Protein AF-A0A946CCV7-F1 (afdb_monomer)

Secondary structure (DSSP, 8-state):
-----------------------HHHHHHTT--S--B---PPTT-SEE-BTTSS--PEE-SS--TT-EEEEE-SSSEEEE--SS------------

Mean predicted aligned error: 10.93 Å

Solvent-accessible surface area (backbone atoms only — not comparable to full-atom values): 6364 Å² total; per-residue (Å²): 138,85,85,79,79,86,85,78,80,83,81,77,79,76,80,80,65,82,78,72,72,72,49,66,68,60,55,54,54,73,67,66,51,84,65,38,75,70,46,72,48,58,66,80,55,40,60,48,62,28,72,53,71,71,74,54,46,27,72,38,79,73,71,37,63,72,49,38,49,37,36,88,36,101,66,68,30,22,72,46,71,76,81,62,35,70,84,62,65,70,73,82,77,81,85,126

Sequence (96 aa):
MQNIPIKLAALATLLIGPTALADYPATVLASNPLAYYRFEEAPGATTLVDSSGNGLDIDNSFPAGTTVIGSDGAVGSAVTFNGDGYLISPLNLDTS

Foldseek 3Di:
DDDDDPPDDPPPPPPCDPPPPCDVLNVVLVVLDPFDFPLQDAWPDQWTDGSNPNGFIWGNVPWFDPWTGQPDDPPHTDIDDPPRTDTDIPDDPPPD

Nearest PDB structures (foldseek):
  2enm-assembly1_A  TM=2.331E-01  e=6.930E+00  Mus musculus

Structure (mmCIF, N/CA/C/O backbone):
data_AF-A0A946CCV7-F1
#
_entry.id   AF-A0A946CCV7-F1
#
loop_
_atom_site.group_PDB
_atom_site.id
_atom_site.type_symbol
_atom_site.label_atom_id
_atom_site.label_alt_id
_atom_site.label_comp_id
_atom_site.label_asym_id
_atom_site.label_entity_id
_atom_site.label_seq_id
_atom_site.pdbx_PDB_ins_code
_atom_site.Cartn_x
_atom_site.Cartn_y
_atom_site.Cartn_z
_atom_site.occupancy
_atom_site.B_iso_or_equiv
_atom_site.auth_seq_id
_atom_site.auth_comp_id
_atom_site.auth_asym_id
_atom_site.auth_atom_id
_atom_site.pdbx_PDB_model_num
ATOM 1 N N . MET A 1 1 ? -68.082 -40.857 3.585 1.00 42.78 1 MET A N 1
ATOM 2 C CA . MET A 1 1 ? -66.709 -40.620 3.086 1.00 42.78 1 MET A CA 1
ATOM 3 C C . MET A 1 1 ? -66.554 -39.117 2.950 1.00 42.78 1 MET A C 1
ATOM 5 O O . MET A 1 1 ? -67.414 -38.486 2.355 1.00 42.78 1 MET A O 1
ATOM 9 N N . GLN A 1 2 ? -65.596 -38.553 3.675 1.00 40.12 2 GLN A N 1
ATOM 10 C CA . GLN A 1 2 ? -65.539 -37.145 4.067 1.00 40.12 2 GLN A CA 1
ATOM 11 C C . GLN A 1 2 ? -64.477 -36.446 3.205 1.00 40.12 2 GLN A C 1
ATOM 13 O O . GLN A 1 2 ? -63.316 -36.840 3.242 1.00 40.12 2 GLN A O 1
ATOM 18 N N . ASN A 1 3 ? -64.858 -35.436 2.419 1.00 43.06 3 ASN A N 1
ATOM 19 C CA . ASN A 1 3 ? -63.918 -34.627 1.639 1.00 43.06 3 ASN A CA 1
ATOM 20 C C . ASN A 1 3 ? -63.614 -33.345 2.419 1.00 43.06 3 ASN A C 1
ATOM 22 O O . ASN A 1 3 ? -64.389 -32.391 2.399 1.00 43.06 3 ASN A O 1
ATOM 26 N N . ILE A 1 4 ? -62.501 -33.349 3.150 1.00 52.94 4 ILE A N 1
ATOM 27 C CA . ILE A 1 4 ? -62.006 -32.184 3.890 1.00 52.94 4 ILE A CA 1
ATOM 28 C C . ILE A 1 4 ? -61.375 -31.210 2.878 1.00 52.94 4 ILE A C 1
ATOM 30 O O . ILE A 1 4 ? -60.469 -31.619 2.149 1.00 52.94 4 ILE A O 1
ATOM 34 N N . PRO A 1 5 ? -61.800 -29.935 2.804 1.00 48.84 5 PRO A N 1
ATOM 35 C CA . PRO A 1 5 ? -61.127 -28.951 1.969 1.00 48.84 5 PRO A CA 1
ATOM 36 C C . PRO A 1 5 ? -59.788 -28.575 2.611 1.00 48.84 5 PRO A C 1
ATOM 38 O O . PRO A 1 5 ? -59.746 -28.099 3.747 1.00 48.84 5 PRO A O 1
ATOM 41 N N . ILE A 1 6 ? -58.689 -28.764 1.878 1.00 49.84 6 ILE A N 1
ATOM 42 C CA . ILE A 1 6 ? -57.370 -28.259 2.268 1.00 49.84 6 ILE A CA 1
ATOM 43 C C . ILE A 1 6 ? -57.431 -26.728 2.202 1.00 49.84 6 ILE A C 1
ATOM 45 O O . ILE A 1 6 ? -57.227 -26.119 1.155 1.00 49.84 6 ILE A O 1
ATOM 49 N N . LYS A 1 7 ? -57.742 -26.085 3.330 1.00 50.56 7 LYS A N 1
ATOM 50 C CA . LYS A 1 7 ? -57.385 -24.684 3.556 1.00 50.56 7 LYS A CA 1
ATOM 51 C C . LYS A 1 7 ? -55.904 -24.664 3.906 1.00 50.56 7 LYS A C 1
ATOM 53 O O . LYS A 1 7 ? -55.550 -24.874 5.062 1.00 50.56 7 LYS A O 1
ATOM 58 N N . LEU A 1 8 ? -55.040 -24.451 2.918 1.00 41.38 8 LEU A N 1
ATOM 59 C CA . LEU A 1 8 ? -53.620 -24.264 3.185 1.00 41.38 8 LEU A CA 1
ATOM 60 C C . LEU A 1 8 ? -53.008 -23.246 2.229 1.00 41.38 8 LEU A C 1
ATOM 62 O O . LEU A 1 8 ? -52.652 -23.559 1.101 1.00 41.38 8 LEU A O 1
ATOM 66 N N . ALA A 1 9 ? -52.859 -22.028 2.730 1.00 41.47 9 ALA A N 1
ATOM 67 C CA . ALA A 1 9 ? -51.733 -21.175 2.388 1.00 41.47 9 ALA A CA 1
ATOM 68 C C . ALA A 1 9 ? -51.517 -20.225 3.570 1.00 41.47 9 ALA A C 1
ATOM 70 O O . ALA A 1 9 ? -51.937 -19.071 3.557 1.00 41.47 9 ALA A O 1
ATOM 71 N N . ALA A 1 10 ? -50.918 -20.748 4.642 1.00 45.16 10 ALA A N 1
ATOM 72 C CA . ALA A 1 10 ? -50.242 -19.897 5.608 1.00 45.16 10 ALA A CA 1
ATOM 73 C C . ALA A 1 10 ? -49.049 -19.274 4.872 1.00 45.16 10 ALA A C 1
ATOM 75 O O . ALA A 1 10 ? -48.096 -19.969 4.521 1.00 45.16 10 ALA A O 1
ATOM 76 N N . LEU A 1 11 ? -49.152 -17.985 4.560 1.00 42.69 11 LEU A N 1
ATOM 77 C CA . LEU A 1 11 ? -48.089 -17.219 3.931 1.00 42.69 11 LEU A CA 1
ATOM 78 C C . LEU A 1 11 ? -47.032 -16.935 5.006 1.00 42.69 11 LEU A C 1
ATOM 80 O O . LEU A 1 11 ? -47.149 -15.980 5.768 1.00 42.69 11 LEU A O 1
ATOM 84 N N . ALA A 1 12 ? -46.037 -17.811 5.125 1.00 53.09 12 ALA A N 1
ATOM 85 C CA . ALA A 1 12 ? -44.854 -17.524 5.921 1.00 53.09 12 ALA A CA 1
ATOM 86 C C . ALA A 1 12 ? -44.041 -16.455 5.180 1.00 53.09 12 ALA A C 1
ATOM 88 O O . ALA A 1 12 ? -43.348 -16.749 4.206 1.00 53.09 12 ALA A O 1
ATOM 89 N N . THR A 1 13 ? -44.153 -15.200 5.605 1.00 53.59 13 THR A N 1
ATOM 90 C CA . THR A 1 13 ? -43.248 -14.132 5.179 1.00 53.59 13 THR A CA 1
ATOM 91 C C . THR A 1 13 ? -41.863 -14.446 5.736 1.00 53.59 13 THR A C 1
ATOM 93 O O . THR A 1 13 ? -41.569 -14.189 6.902 1.00 53.59 13 THR A O 1
ATOM 96 N N . LEU A 1 14 ? -41.006 -15.039 4.905 1.00 49.44 14 LEU A N 1
ATOM 97 C CA . LEU A 1 14 ? -39.576 -15.107 5.170 1.00 49.44 14 LEU A CA 1
ATOM 98 C C . LEU A 1 14 ? -39.051 -13.668 5.141 1.00 49.44 14 LEU A C 1
ATOM 100 O O . LEU A 1 14 ? -38.967 -13.055 4.077 1.00 49.44 14 LEU A O 1
ATOM 104 N N . LEU A 1 15 ? -38.742 -13.112 6.312 1.00 55.16 15 LEU A N 1
ATOM 105 C CA . LEU A 1 15 ? -38.022 -11.851 6.415 1.00 55.16 15 LEU A CA 1
ATOM 106 C C . LEU A 1 15 ? -36.593 -12.116 5.921 1.00 55.16 15 LEU A C 1
ATOM 108 O O . LEU A 1 15 ? -35.716 -12.501 6.691 1.00 55.16 15 LEU A O 1
ATOM 112 N N . ILE A 1 16 ? -36.365 -11.972 4.615 1.00 59.62 16 ILE A N 1
ATOM 113 C CA . ILE A 1 16 ? -35.013 -11.890 4.066 1.00 59.62 16 ILE A CA 1
ATOM 114 C C . ILE A 1 16 ? -34.498 -10.513 4.489 1.00 59.62 16 ILE A C 1
ATOM 116 O O . ILE A 1 16 ? -34.634 -9.529 3.765 1.00 59.62 16 ILE A O 1
ATOM 120 N N . GLY A 1 17 ? -33.986 -10.416 5.717 1.00 56.84 17 GLY A N 1
ATOM 121 C CA . GLY A 1 17 ? -33.127 -9.297 6.074 1.00 56.84 17 GLY A CA 1
ATOM 122 C C . GLY A 1 17 ? -31.948 -9.297 5.099 1.00 56.84 17 GLY A C 1
ATOM 123 O O . GLY A 1 17 ? -31.488 -10.385 4.735 1.00 56.84 17 GLY A O 1
ATOM 124 N N . PRO A 1 18 ? -31.469 -8.133 4.629 1.00 56.16 18 PRO A N 1
ATOM 125 C CA . PRO A 1 18 ? -30.262 -8.114 3.827 1.00 56.16 18 PRO A CA 1
ATOM 126 C C . PRO A 1 18 ? -29.168 -8.781 4.657 1.00 56.16 18 PRO A C 1
ATOM 128 O O . PRO A 1 18 ? -28.797 -8.294 5.725 1.00 56.16 18 PRO A O 1
ATOM 131 N N . THR A 1 19 ? -28.664 -9.920 4.187 1.00 52.00 19 THR A N 1
ATOM 132 C CA . THR A 1 19 ? -27.341 -10.372 4.589 1.00 52.00 19 THR A CA 1
ATOM 133 C C . THR A 1 19 ? -26.409 -9.285 4.093 1.00 52.00 19 THR A C 1
ATOM 135 O O . THR A 1 19 ? -26.090 -9.242 2.905 1.00 52.00 19 THR A O 1
ATOM 138 N N . ALA A 1 20 ? -26.061 -8.341 4.966 1.00 58.88 20 ALA A N 1
ATOM 139 C CA . ALA A 1 20 ? -24.975 -7.430 4.690 1.00 58.88 20 ALA A CA 1
ATOM 140 C C . ALA A 1 20 ? -23.748 -8.322 4.493 1.00 58.88 20 ALA A C 1
ATOM 142 O O . ALA A 1 20 ? -23.196 -8.849 5.458 1.00 58.88 20 ALA A O 1
ATOM 143 N N . LEU A 1 21 ? -23.377 -8.570 3.235 1.00 55.38 21 LEU A N 1
ATOM 144 C CA . LEU A 1 21 ? -22.012 -8.954 2.925 1.00 55.38 21 LEU A CA 1
ATOM 145 C C . LEU A 1 21 ? -21.194 -7.822 3.522 1.00 55.38 21 LEU A C 1
ATOM 147 O O . LEU A 1 21 ? -21.334 -6.681 3.083 1.00 55.38 21 LEU A O 1
ATOM 151 N N . ALA A 1 22 ? -20.479 -8.106 4.607 1.00 61.16 22 ALA A N 1
ATOM 152 C CA . ALA A 1 22 ? -19.621 -7.112 5.206 1.00 61.16 22 ALA A CA 1
ATOM 153 C C . ALA A 1 22 ? -18.660 -6.682 4.100 1.00 61.16 22 ALA A C 1
ATOM 155 O O . ALA A 1 22 ? -17.871 -7.492 3.611 1.00 61.16 22 ALA A O 1
ATOM 156 N N . ASP A 1 23 ? -18.815 -5.443 3.635 1.00 84.56 23 ASP A N 1
ATOM 157 C CA . ASP A 1 23 ? -17.901 -4.880 2.661 1.00 84.56 23 ASP A CA 1
ATOM 158 C C . ASP A 1 23 ? -16.511 -4.972 3.296 1.00 84.56 23 ASP A C 1
ATOM 160 O O . ASP A 1 23 ? -16.328 -4.608 4.465 1.00 84.56 23 ASP A O 1
ATOM 164 N N . TYR A 1 24 ? -15.552 -5.567 2.589 1.00 88.81 24 TYR A N 1
ATOM 165 C CA . TYR A 1 24 ? -14.223 -5.822 3.146 1.00 88.81 24 TYR A CA 1
ATOM 166 C C . TYR A 1 24 ? -13.603 -4.561 3.792 1.00 88.81 24 TYR A C 1
ATOM 168 O O . TYR A 1 24 ? -13.170 -4.644 4.944 1.00 88.81 24 TYR A O 1
ATOM 176 N N . PRO A 1 25 ? -13.668 -3.371 3.161 1.00 91.31 25 PRO A N 1
ATOM 177 C CA . PRO A 1 25 ? -13.257 -2.107 3.765 1.00 91.31 25 PRO A CA 1
ATOM 178 C C . PRO A 1 25 ? -14.000 -1.795 5.066 1.00 91.31 25 PRO A C 1
ATOM 180 O O . PRO A 1 25 ? -13.365 -1.425 6.046 1.00 91.31 25 PRO A O 1
ATOM 183 N N . ALA A 1 26 ? -15.321 -1.990 5.127 1.00 93.12 26 ALA A N 1
ATOM 184 C CA . ALA A 1 26 ? -16.091 -1.762 6.352 1.00 93.12 26 ALA A CA 1
ATOM 185 C C . ALA A 1 26 ? -15.641 -2.691 7.496 1.00 93.12 26 ALA A C 1
ATOM 187 O O . ALA A 1 26 ? -15.578 -2.269 8.649 1.00 93.12 26 ALA A O 1
ATOM 188 N N . THR A 1 27 ? -15.273 -3.934 7.173 1.00 93.56 27 THR A N 1
ATOM 189 C CA . THR A 1 27 ? -14.732 -4.902 8.144 1.00 93.56 27 THR A CA 1
ATOM 190 C C . THR A 1 27 ? -13.371 -4.461 8.683 1.00 93.56 27 THR A C 1
ATOM 192 O O . THR A 1 27 ? -13.138 -4.518 9.891 1.00 93.56 27 THR A O 1
ATOM 195 N N . VAL A 1 28 ? -12.478 -3.989 7.807 1.00 95.00 28 VAL A N 1
ATOM 196 C CA . VAL A 1 28 ? -11.159 -3.470 8.204 1.00 95.00 28 VAL A CA 1
ATOM 197 C C . VAL A 1 28 ? -11.317 -2.225 9.078 1.00 95.00 28 VAL A C 1
ATOM 199 O O . VAL A 1 28 ? -10.729 -2.157 10.156 1.00 95.00 28 VAL A O 1
ATOM 202 N N . LEU A 1 29 ? -12.168 -1.278 8.673 1.00 96.38 29 LEU A N 1
ATOM 203 C CA . LEU A 1 29 ? -12.413 -0.038 9.417 1.00 96.38 29 LEU A CA 1
ATOM 204 C C . LEU A 1 29 ? -13.033 -0.278 10.800 1.00 96.38 29 LEU A C 1
ATOM 206 O O . LEU A 1 29 ? -12.720 0.451 11.739 1.00 96.38 29 LEU A O 1
ATOM 210 N N . ALA A 1 30 ? -13.841 -1.330 10.962 1.00 96.50 30 ALA A N 1
ATOM 211 C CA . ALA A 1 30 ? -14.393 -1.723 12.260 1.00 96.50 30 ALA A CA 1
ATOM 212 C C . ALA A 1 30 ? -13.325 -2.166 13.281 1.00 96.50 30 ALA A C 1
ATOM 214 O O . ALA A 1 30 ? -13.618 -2.221 14.472 1.00 96.50 30 ALA A O 1
ATOM 215 N N . SER A 1 31 ? -12.098 -2.466 12.838 1.00 96.94 31 SER A N 1
ATOM 216 C CA . SER A 1 31 ? -10.965 -2.792 13.719 1.00 96.94 31 SER A CA 1
ATOM 217 C C . SER A 1 31 ? -10.146 -1.566 14.140 1.00 96.94 31 SER A C 1
ATOM 219 O O . SER A 1 31 ? -9.121 -1.730 14.795 1.00 96.94 31 SER A O 1
ATOM 221 N N . ASN A 1 32 ? -10.570 -0.352 13.760 1.00 96.19 32 ASN A N 1
ATOM 222 C CA . ASN A 1 32 ? -9.889 0.913 14.056 1.00 96.19 32 ASN A CA 1
ATOM 223 C C . ASN A 1 32 ? -8.377 0.882 13.740 1.00 96.19 32 ASN A C 1
ATOM 225 O O . ASN A 1 32 ? -7.555 1.082 14.638 1.00 96.19 32 ASN A O 1
ATOM 229 N N . PRO A 1 33 ? -7.984 0.613 12.479 1.00 96.44 33 PRO A N 1
ATOM 230 C CA . PRO A 1 33 ? -6.577 0.5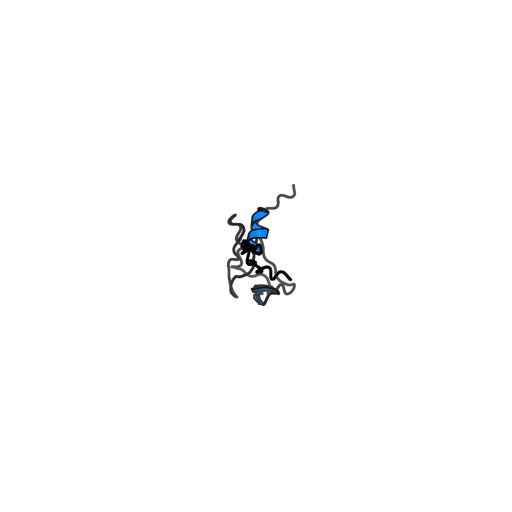67 12.111 1.00 96.44 33 PRO A CA 1
ATOM 231 C C . PRO A 1 33 ? -5.923 1.945 12.265 1.00 96.44 33 PRO A C 1
ATOM 233 O O . PRO A 1 33 ? -6.555 2.971 12.019 1.00 96.44 33 PRO A O 1
ATOM 236 N N . LEU A 1 34 ? -4.633 1.959 12.616 1.00 95.50 34 LEU A N 1
ATOM 237 C CA . LEU A 1 34 ? -3.838 3.190 12.638 1.00 95.50 34 LEU A CA 1
ATOM 238 C C . LEU A 1 34 ? -3.712 3.792 11.231 1.00 95.50 34 LEU A C 1
ATOM 240 O O . LEU A 1 34 ? -3.861 4.994 11.079 1.00 95.50 34 LEU A O 1
ATOM 244 N N . ALA A 1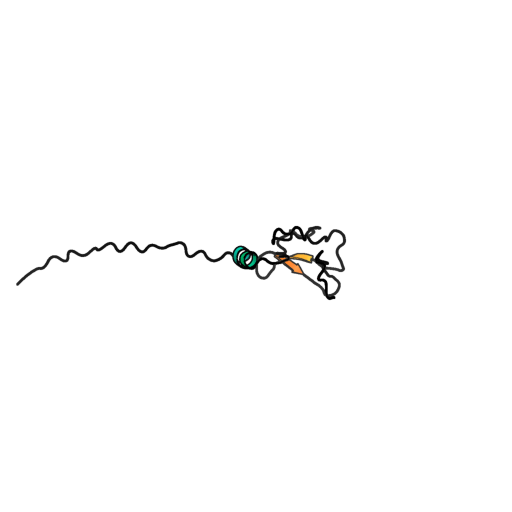 35 ? -3.489 2.957 10.216 1.00 96.75 35 ALA A N 1
ATOM 245 C CA . ALA A 1 35 ? -3.543 3.341 8.809 1.00 96.75 35 ALA A CA 1
ATOM 246 C C . ALA A 1 35 ? -4.031 2.171 7.952 1.00 96.75 35 ALA A C 1
ATOM 248 O O . ALA A 1 35 ? -3.840 1.005 8.311 1.00 96.75 35 ALA A O 1
ATOM 249 N N . TYR A 1 36 ? -4.653 2.481 6.817 1.00 96.88 36 TYR A N 1
ATOM 250 C CA . TYR A 1 36 ? -5.163 1.489 5.875 1.00 96.88 36 TYR A CA 1
ATOM 251 C C . TYR A 1 36 ? -5.017 1.983 4.435 1.00 96.88 36 TYR A C 1
ATOM 253 O O . TYR A 1 36 ? -5.793 2.814 3.976 1.00 96.88 36 TYR A O 1
ATOM 261 N N . TYR A 1 37 ? -4.050 1.434 3.701 1.00 96.81 37 TYR A N 1
ATOM 262 C CA . TYR A 1 37 ? -3.838 1.762 2.291 1.00 96.81 37 TYR A CA 1
ATOM 263 C C . TYR A 1 37 ? -4.442 0.681 1.411 1.00 96.81 37 TYR A C 1
ATOM 265 O O . TYR A 1 37 ? -4.120 -0.501 1.545 1.00 96.81 37 TYR A O 1
ATOM 273 N N . ARG A 1 38 ? -5.332 1.098 0.515 1.00 95.94 38 ARG A N 1
ATOM 274 C CA . ARG A 1 38 ? -6.013 0.189 -0.409 1.00 95.94 38 ARG A CA 1
ATOM 275 C C . ARG A 1 38 ? -5.304 0.039 -1.745 1.00 95.94 38 ARG A C 1
ATOM 277 O O . ARG A 1 38 ? -5.523 -0.965 -2.404 1.00 95.94 38 ARG A O 1
ATOM 284 N N . PHE A 1 39 ? -4.472 1.015 -2.106 1.00 96.62 39 PHE A N 1
ATOM 285 C CA . PHE A 1 39 ? -3.732 1.048 -3.366 1.00 96.62 39 PHE A CA 1
ATOM 286 C C . PHE A 1 39 ? -4.619 1.066 -4.618 1.00 96.62 39 PHE A C 1
ATOM 288 O O . PHE A 1 39 ? -4.249 0.515 -5.650 1.00 96.62 39 PHE A O 1
ATOM 295 N N . GLU A 1 40 ? -5.777 1.724 -4.522 1.00 96.88 40 GLU A N 1
ATOM 296 C CA . GLU A 1 40 ? -6.737 1.895 -5.626 1.00 96.88 40 GLU A CA 1
ATOM 297 C C . GLU A 1 40 ? -6.475 3.166 -6.449 1.00 96.88 40 GLU A C 1
ATOM 299 O O . GLU A 1 40 ? -7.287 3.561 -7.288 1.00 96.88 40 GLU A O 1
ATOM 304 N N . GLU A 1 41 ? -5.362 3.852 -6.192 1.00 97.06 41 GLU A N 1
ATOM 305 C CA . GLU A 1 41 ? -4.961 5.019 -6.957 1.00 97.06 41 GLU A CA 1
ATOM 306 C C . GLU A 1 41 ? -4.524 4.645 -8.380 1.00 97.06 41 GLU A C 1
ATOM 308 O O . GLU A 1 41 ? -3.924 3.599 -8.637 1.00 97.06 41 GLU A O 1
ATOM 313 N N . ALA A 1 42 ? -4.803 5.543 -9.326 1.00 94.88 42 ALA A N 1
ATOM 314 C CA . ALA A 1 42 ? -4.434 5.353 -10.722 1.00 94.88 42 ALA A CA 1
ATOM 315 C C . ALA A 1 42 ? -2.902 5.309 -10.920 1.00 94.88 42 ALA A C 1
ATOM 317 O O . ALA A 1 42 ? -2.152 5.904 -10.134 1.00 94.88 42 ALA A O 1
ATOM 318 N N . PRO A 1 43 ? -2.418 4.684 -12.012 1.00 94.00 43 PRO A N 1
ATOM 319 C CA . PRO A 1 43 ? -1.003 4.700 -12.353 1.00 94.00 43 PRO A CA 1
ATOM 320 C C . PRO A 1 43 ? -0.407 6.109 -12.376 1.00 94.00 43 PRO A C 1
ATOM 322 O O . PRO A 1 43 ? -0.955 7.024 -12.990 1.00 94.00 43 PRO A O 1
ATOM 325 N N . GLY A 1 44 ? 0.741 6.270 -11.714 1.00 90.00 44 GLY A N 1
ATOM 326 C CA . GLY A 1 44 ? 1.443 7.552 -11.599 1.00 90.00 44 GLY A CA 1
ATOM 327 C C . GLY A 1 44 ? 0.968 8.459 -10.459 1.00 90.00 44 GLY A C 1
ATOM 328 O O . GLY A 1 44 ? 1.433 9.594 -10.377 1.00 90.00 44 GLY A O 1
ATOM 329 N N . ALA A 1 45 ? 0.079 7.993 -9.576 1.00 96.00 45 ALA A N 1
ATOM 330 C CA . ALA A 1 45 ? -0.305 8.749 -8.389 1.00 96.00 45 ALA A CA 1
ATOM 331 C C . ALA A 1 45 ? 0.905 9.092 -7.499 1.00 96.00 45 ALA A C 1
ATOM 333 O O . ALA A 1 45 ? 1.772 8.259 -7.218 1.00 96.00 45 ALA A O 1
ATOM 334 N N . THR A 1 46 ? 0.941 10.339 -7.036 1.00 95.69 46 THR A N 1
ATOM 335 C CA . THR A 1 46 ? 1.973 10.862 -6.126 1.00 95.69 46 THR A CA 1
ATOM 336 C C . THR A 1 46 ? 1.541 10.821 -4.665 1.00 95.69 46 THR A C 1
ATOM 338 O O . THR A 1 46 ? 2.331 11.132 -3.785 1.00 95.69 46 THR A O 1
ATOM 341 N N . THR A 1 47 ? 0.294 10.453 -4.391 1.00 96.88 47 THR A N 1
ATOM 342 C CA . THR A 1 47 ? -0.261 10.356 -3.041 1.00 96.88 47 THR A CA 1
ATOM 343 C C . THR A 1 47 ? -1.082 9.084 -2.965 1.00 96.88 47 THR A C 1
ATOM 345 O O . THR A 1 47 ? -1.915 8.863 -3.842 1.00 96.88 47 THR A O 1
ATOM 348 N N . LEU A 1 48 ? -0.838 8.260 -1.947 1.00 97.75 48 LEU A N 1
ATOM 349 C CA . LEU A 1 48 ? -1.631 7.064 -1.668 1.00 97.75 48 LEU A CA 1
ATOM 350 C C . LEU A 1 48 ? -2.409 7.320 -0.382 1.00 97.75 48 LEU A C 1
ATOM 352 O O . LEU A 1 48 ? -1.812 7.606 0.660 1.00 97.7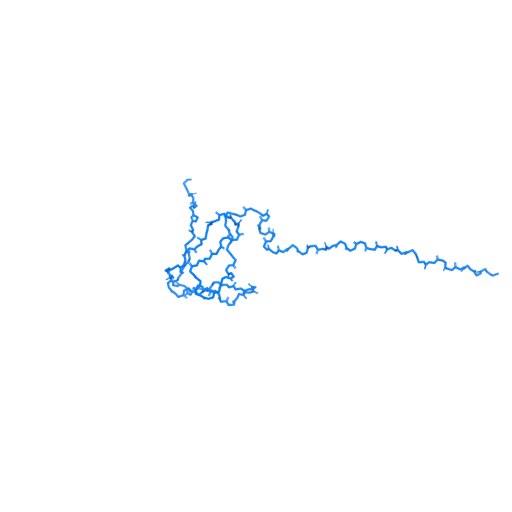5 48 LEU A O 1
ATOM 356 N N . VAL A 1 49 ? -3.734 7.264 -0.481 1.00 97.56 49 VAL A N 1
ATOM 357 C CA . VAL A 1 49 ? -4.629 7.775 0.556 1.00 97.56 49 VAL A CA 1
ATOM 358 C C . VAL A 1 49 ? -4.758 6.767 1.689 1.00 97.56 49 VAL A C 1
ATOM 360 O O . VAL A 1 49 ? -5.046 5.582 1.479 1.00 97.56 49 VAL A O 1
ATOM 363 N N . ASP A 1 50 ? -4.610 7.255 2.916 1.00 97.81 50 ASP A N 1
ATOM 364 C CA . ASP A 1 50 ? -4.954 6.512 4.115 1.00 97.81 50 ASP A CA 1
ATOM 365 C C . ASP A 1 50 ? -6.480 6.434 4.266 1.00 97.81 50 ASP A C 1
ATOM 367 O O . ASP A 1 50 ? -7.161 7.337 4.759 1.00 97.81 50 ASP A O 1
ATOM 371 N N . SER A 1 51 ? -7.028 5.289 3.871 1.00 97.50 51 SER A N 1
ATOM 372 C CA . SER A 1 51 ? -8.457 4.994 3.954 1.00 97.50 51 SER A CA 1
ATOM 373 C C . SER A 1 51 ? -8.954 4.809 5.390 1.00 97.50 51 SER A C 1
ATOM 375 O O . SER A 1 51 ? -10.162 4.684 5.578 1.00 97.50 51 SER A O 1
ATOM 377 N N . SER A 1 52 ? -8.074 4.792 6.403 1.00 97.06 52 SER A N 1
ATOM 378 C CA . SER A 1 52 ? -8.496 4.764 7.812 1.00 97.06 52 SER A CA 1
ATOM 379 C C . SER A 1 52 ? -9.144 6.079 8.262 1.00 97.06 5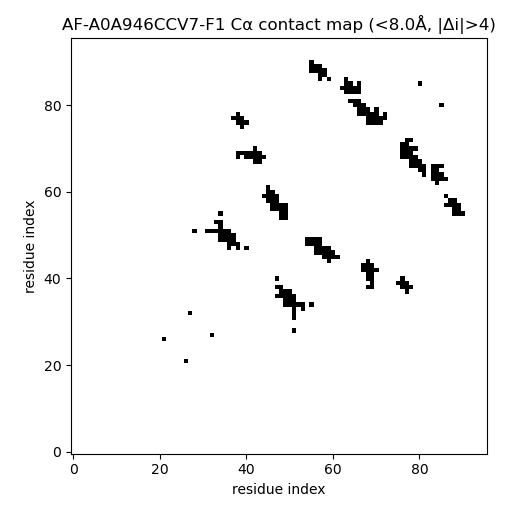2 SER A C 1
ATOM 381 O O . SER A 1 52 ? -9.927 6.081 9.211 1.00 97.06 52 SER A O 1
ATOM 383 N N . GLY A 1 53 ? -8.846 7.184 7.566 1.00 95.75 53 GLY A N 1
ATOM 384 C CA . GLY A 1 53 ? -9.305 8.527 7.917 1.00 95.75 53 GLY A CA 1
ATOM 385 C C . GLY A 1 53 ? -8.409 9.265 8.917 1.00 95.75 53 GLY A C 1
ATOM 386 O O . GLY A 1 53 ? -8.765 10.367 9.331 1.00 95.75 53 GLY A O 1
ATOM 387 N N . ASN A 1 54 ? -7.251 8.706 9.285 1.00 96.06 54 ASN A N 1
ATOM 388 C CA . ASN A 1 54 ? -6.314 9.327 10.229 1.00 96.06 54 ASN A CA 1
ATOM 389 C C . ASN A 1 54 ? -5.343 10.325 9.569 1.00 96.06 54 ASN A C 1
ATOM 391 O O . ASN A 1 54 ? -4.544 10.951 10.265 1.00 96.06 54 ASN A O 1
ATOM 395 N N . GLY A 1 55 ? -5.425 10.509 8.246 1.00 96.19 55 GLY A N 1
ATOM 396 C CA . GLY A 1 55 ? -4.632 11.498 7.507 1.00 96.19 55 GLY A CA 1
ATOM 397 C C . GLY A 1 55 ? -3.160 11.115 7.361 1.00 96.19 55 GLY A C 1
ATOM 398 O O . GLY A 1 55 ? -2.305 11.992 7.250 1.00 96.19 55 GLY A O 1
ATOM 399 N N . LEU A 1 56 ? -2.857 9.817 7.391 1.00 96.94 56 LEU A N 1
ATOM 400 C CA . LEU A 1 56 ? -1.505 9.281 7.258 1.00 96.94 56 LEU A CA 1
ATOM 401 C C . LEU A 1 56 ? -1.179 8.940 5.797 1.00 96.94 56 LEU A C 1
ATOM 403 O O . LEU A 1 56 ? -0.644 7.875 5.522 1.00 96.94 56 LEU A O 1
ATOM 407 N N . ASP A 1 57 ? -1.499 9.824 4.853 1.00 97.81 57 ASP A N 1
ATOM 408 C CA . ASP A 1 57 ? -1.260 9.577 3.427 1.00 97.81 57 ASP A CA 1
ATOM 409 C C . ASP A 1 57 ? 0.236 9.354 3.130 1.00 97.81 57 ASP A C 1
ATOM 411 O O . ASP A 1 57 ? 1.113 10.023 3.686 1.00 97.81 57 ASP A O 1
ATOM 415 N N . ILE A 1 58 ? 0.539 8.422 2.223 1.00 97.62 58 ILE A N 1
ATOM 416 C CA . ILE A 1 58 ? 1.907 8.198 1.739 1.00 97.62 58 ILE A CA 1
ATOM 417 C C . ILE A 1 58 ? 2.208 9.204 0.629 1.00 97.62 58 ILE A C 1
ATOM 419 O O . ILE A 1 58 ? 1.472 9.286 -0.358 1.00 97.62 58 ILE A O 1
ATOM 423 N N . ASP A 1 59 ? 3.335 9.905 0.753 1.00 96.19 59 ASP A N 1
ATOM 424 C CA . ASP A 1 59 ? 3.904 10.716 -0.323 1.00 96.19 59 ASP A CA 1
ATOM 425 C C . ASP A 1 59 ? 4.781 9.852 -1.244 1.00 96.19 59 ASP A C 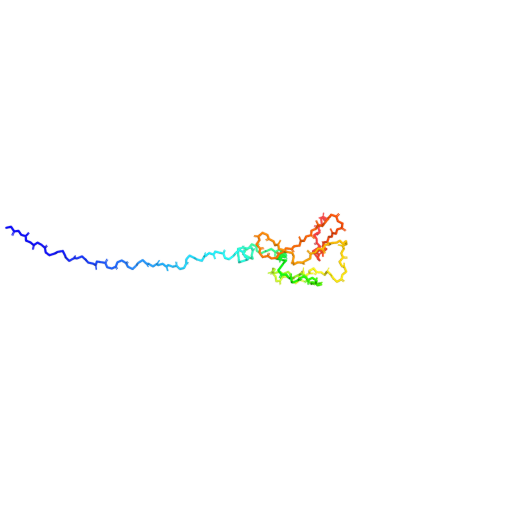1
ATOM 427 O O . ASP A 1 59 ? 5.786 9.275 -0.826 1.00 96.19 59 ASP A O 1
ATOM 431 N N . ASN A 1 60 ? 4.394 9.778 -2.516 1.00 95.44 60 ASN A N 1
ATOM 432 C CA . ASN A 1 60 ? 5.120 9.133 -3.607 1.00 95.44 60 ASN A CA 1
ATOM 433 C C . ASN A 1 60 ? 5.505 10.143 -4.710 1.00 95.44 60 ASN A C 1
ATOM 435 O O . ASN A 1 60 ? 5.676 9.787 -5.875 1.00 95.44 60 ASN A O 1
ATOM 439 N N . SER A 1 61 ? 5.656 11.426 -4.372 1.00 95.19 61 SER A N 1
ATOM 440 C CA . SER A 1 61 ? 6.112 12.462 -5.315 1.00 95.19 61 SER A CA 1
ATOM 441 C C . SER A 1 61 ? 7.537 12.218 -5.828 1.00 95.19 61 SER A C 1
ATOM 443 O O . SER A 1 61 ? 7.910 12.717 -6.889 1.00 95.19 61 SER A O 1
ATOM 445 N N . PHE A 1 62 ? 8.323 11.417 -5.101 1.00 93.81 62 PHE A N 1
ATOM 446 C CA . PHE A 1 62 ? 9.663 10.977 -5.483 1.00 93.81 62 PHE A CA 1
ATOM 447 C C . PHE A 1 62 ? 9.745 9.442 -5.435 1.00 93.81 62 PHE A C 1
ATOM 449 O O . PHE A 1 62 ? 10.210 8.890 -4.436 1.00 93.81 62 PHE A O 1
ATOM 456 N N . PRO A 1 63 ? 9.280 8.740 -6.487 1.00 92.12 63 PRO A N 1
ATOM 457 C CA . PRO A 1 63 ? 9.229 7.282 -6.497 1.00 92.12 63 PRO A CA 1
ATOM 458 C C . PRO A 1 63 ? 10.610 6.651 -6.309 1.00 92.12 63 PRO A C 1
ATOM 460 O O . PRO A 1 63 ? 11.586 7.052 -6.949 1.00 92.12 63 PRO A O 1
ATOM 463 N N . ALA A 1 64 ? 10.684 5.633 -5.453 1.00 90.94 64 ALA A N 1
ATOM 464 C CA . ALA A 1 64 ? 11.891 4.842 -5.257 1.00 90.94 64 ALA A CA 1
ATOM 465 C C . ALA A 1 64 ? 11.930 3.650 -6.225 1.00 90.94 64 ALA A C 1
ATOM 467 O O . ALA A 1 64 ? 10.987 2.850 -6.291 1.00 90.94 64 ALA A O 1
ATOM 468 N N . GLY A 1 65 ? 13.055 3.514 -6.933 1.00 94.06 65 GLY A N 1
ATOM 469 C CA . GLY A 1 65 ? 13.300 2.411 -7.861 1.00 94.06 65 GLY A CA 1
ATOM 470 C C . GLY A 1 65 ? 12.262 2.343 -8.976 1.00 94.06 65 GLY A C 1
ATOM 471 O O . GLY A 1 65 ? 11.818 3.365 -9.499 1.00 94.06 65 GLY A O 1
ATOM 472 N N . THR A 1 66 ? 11.858 1.124 -9.320 1.00 94.81 66 THR A N 1
ATOM 473 C CA . THR A 1 66 ? 10.857 0.857 -10.361 1.00 94.81 66 THR A CA 1
ATOM 474 C C . THR A 1 66 ? 9.488 0.473 -9.792 1.00 94.81 66 THR A C 1
ATOM 476 O O . THR A 1 66 ? 8.736 -0.245 -10.444 1.00 94.81 66 THR A O 1
ATOM 479 N N . THR A 1 67 ? 9.140 0.935 -8.585 1.00 95.19 67 THR A N 1
ATOM 480 C CA . THR A 1 67 ? 7.811 0.706 -7.980 1.00 95.19 67 THR A CA 1
ATOM 481 C C . THR A 1 67 ? 6.693 1.206 -8.901 1.00 95.19 67 THR A C 1
ATOM 483 O O . THR A 1 67 ? 6.741 2.344 -9.370 1.00 95.19 67 THR A O 1
ATOM 486 N N . VAL A 1 68 ? 5.665 0.383 -9.140 1.00 94.94 68 VAL A N 1
ATOM 487 C CA . VAL A 1 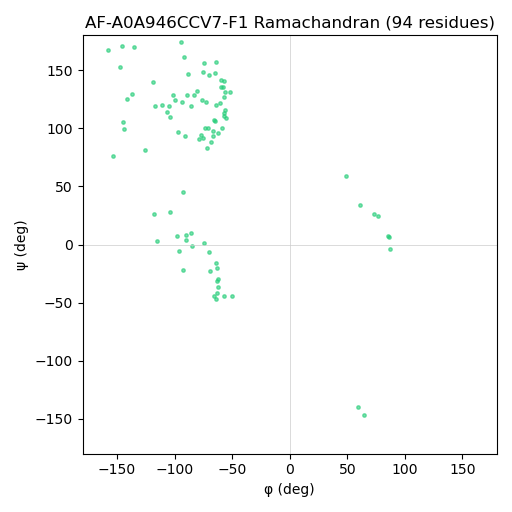68 ? 4.523 0.742 -10.003 1.00 94.94 68 VAL A CA 1
ATOM 4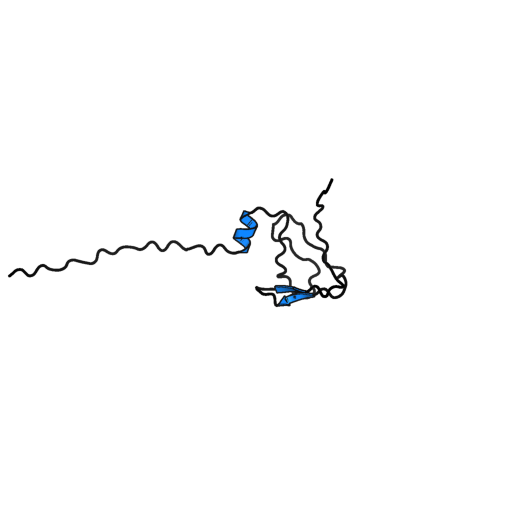88 C C . VAL A 1 68 ? 3.232 0.758 -9.194 1.00 94.94 68 VAL A C 1
ATOM 490 O O . VAL A 1 68 ? 2.824 -0.272 -8.665 1.00 94.94 68 VAL A O 1
ATOM 493 N N . ILE A 1 69 ? 2.570 1.912 -9.133 1.00 96.50 69 ILE A N 1
ATOM 494 C CA . ILE A 1 69 ? 1.229 2.078 -8.548 1.00 96.50 69 ILE A CA 1
ATOM 495 C C . ILE A 1 69 ? 0.173 1.813 -9.622 1.00 96.50 69 ILE A C 1
ATOM 497 O O . ILE A 1 69 ? 0.402 2.121 -10.793 1.00 96.50 69 ILE A O 1
ATOM 501 N N . GLY A 1 70 ? -0.975 1.258 -9.231 1.00 95.88 70 GLY A N 1
ATOM 502 C CA . GLY A 1 70 ? -2.103 1.040 -10.135 1.00 95.88 70 GLY A CA 1
ATOM 503 C C . GLY A 1 70 ? -1.921 -0.162 -11.066 1.00 95.88 70 GLY A C 1
ATOM 504 O O . GLY A 1 70 ? -2.476 -0.176 -12.160 1.00 95.88 70 GLY A O 1
ATOM 505 N N . SER A 1 71 ? -1.099 -1.142 -10.674 1.00 96.00 71 SER A N 1
ATOM 506 C CA . SER A 1 71 ? -1.011 -2.425 -11.390 1.00 96.00 71 SER A CA 1
ATOM 507 C C . SER A 1 71 ? -2.246 -3.278 -11.095 1.00 96.00 71 SER A C 1
ATOM 509 O O . SER A 1 71 ? -2.848 -3.116 -10.037 1.00 96.00 71 SER A O 1
ATOM 511 N N . ASP A 1 72 ? -2.593 -4.221 -11.971 1.00 95.56 72 ASP A N 1
ATOM 512 C CA . ASP A 1 72 ? -3.685 -5.162 -11.697 1.00 95.56 72 ASP A CA 1
ATOM 513 C C . ASP A 1 72 ? -3.374 -6.001 -10.444 1.00 95.56 72 ASP A C 1
ATOM 515 O O . ASP A 1 72 ? -2.358 -6.700 -10.371 1.00 95.56 72 ASP A O 1
ATOM 519 N N . GLY A 1 73 ? -4.255 -5.921 -9.446 1.00 94.25 73 GLY A N 1
ATOM 520 C CA . GLY A 1 73 ? -4.189 -6.702 -8.219 1.00 94.25 73 GLY A CA 1
ATOM 521 C C . GLY A 1 73 ? -5.020 -7.983 -8.290 1.00 94.25 73 GLY A C 1
ATOM 522 O O . GLY A 1 73 ? -5.788 -8.221 -9.221 1.00 94.25 73 GLY A O 1
ATOM 523 N N . ALA A 1 74 ? -4.918 -8.818 -7.250 1.00 92.62 74 ALA A N 1
ATOM 524 C CA . ALA A 1 74 ? -5.823 -9.962 -7.085 1.00 92.62 74 ALA A CA 1
ATOM 525 C C . ALA A 1 74 ? -7.291 -9.516 -6.914 1.00 92.62 74 ALA A C 1
ATOM 527 O O . ALA A 1 74 ? -8.216 -10.237 -7.287 1.00 92.62 74 ALA A O 1
ATOM 528 N N . VAL A 1 75 ? -7.486 -8.323 -6.349 1.00 89.69 75 VAL A N 1
ATOM 529 C CA . VAL A 1 75 ? -8.746 -7.585 -6.272 1.00 89.69 75 VAL A CA 1
ATOM 530 C C . VAL A 1 75 ? -8.396 -6.116 -6.486 1.00 89.69 75 VAL A C 1
ATOM 532 O O . VAL A 1 75 ? -7.556 -5.607 -5.753 1.00 89.69 75 VAL A O 1
ATOM 535 N N . GLY A 1 76 ? -9.025 -5.457 -7.461 1.00 93.56 76 GLY A N 1
ATOM 536 C CA . GLY A 1 76 ? -8.776 -4.038 -7.731 1.00 93.56 76 GLY A CA 1
ATOM 537 C C . GLY A 1 76 ? -7.349 -3.761 -8.207 1.00 93.56 76 GLY A C 1
ATOM 538 O O . GLY A 1 76 ? -6.752 -4.577 -8.915 1.00 93.56 76 GLY A O 1
ATOM 539 N N . SER A 1 77 ? -6.829 -2.598 -7.830 1.00 96.12 77 SER A N 1
ATOM 540 C CA . SER A 1 77 ? -5.457 -2.187 -8.134 1.00 96.12 77 SER A CA 1
ATOM 541 C C . SER A 1 77 ? -4.482 -2.577 -7.018 1.00 96.12 77 SER A C 1
ATOM 543 O O . SER A 1 77 ? -4.864 -2.879 -5.889 1.00 96.12 77 SER A O 1
ATOM 545 N N . ALA A 1 78 ? -3.194 -2.595 -7.343 1.00 96.25 78 ALA A N 1
ATOM 546 C CA . ALA A 1 78 ? -2.117 -2.928 -6.425 1.00 96.25 78 ALA A CA 1
ATOM 547 C C . ALA A 1 78 ? -0.843 -2.120 -6.711 1.00 96.25 78 ALA A C 1
ATOM 549 O O . ALA A 1 78 ? -0.699 -1.450 -7.741 1.00 96.25 78 ALA A O 1
ATOM 550 N N . VAL A 1 79 ? 0.116 -2.237 -5.790 1.00 96.38 79 VAL A N 1
ATOM 551 C CA . VAL A 1 79 ? 1.488 -1.751 -5.961 1.00 96.38 79 VAL A CA 1
ATOM 552 C C . VAL A 1 79 ? 2.405 -2.922 -6.298 1.00 96.38 79 VAL A C 1
ATOM 554 O O . VAL A 1 79 ? 2.447 -3.918 -5.574 1.00 96.38 79 VAL A O 1
ATOM 557 N N . THR A 1 80 ? 3.177 -2.785 -7.373 1.00 95.38 80 THR A N 1
ATOM 558 C CA . THR A 1 80 ? 4.230 -3.735 -7.744 1.00 95.38 80 THR A CA 1
ATOM 559 C C . THR A 1 80 ? 5.570 -3.275 -7.177 1.00 95.38 80 THR A C 1
ATOM 561 O O . THR A 1 80 ? 6.046 -2.188 -7.511 1.00 95.38 80 THR A O 1
ATOM 564 N N . PHE A 1 81 ? 6.206 -4.128 -6.368 1.00 95.50 81 PHE A N 1
ATOM 565 C CA . PHE A 1 81 ? 7.567 -3.931 -5.863 1.00 95.50 81 PHE A CA 1
ATOM 566 C C . PHE A 1 81 ? 8.546 -4.839 -6.617 1.00 95.50 81 PHE A C 1
ATOM 568 O O . PHE A 1 81 ? 8.554 -6.052 -6.420 1.00 95.50 81 PHE A O 1
ATOM 575 N N . ASN A 1 82 ? 9.408 -4.254 -7.450 1.00 94.94 82 ASN A N 1
ATOM 576 C CA . ASN A 1 82 ? 10.364 -4.992 -8.294 1.00 94.94 82 ASN A CA 1
ATOM 577 C C . ASN A 1 82 ? 11.687 -5.343 -7.584 1.00 94.94 82 ASN A C 1
ATOM 579 O O . ASN A 1 82 ? 12.641 -5.791 -8.217 1.00 94.94 82 ASN A O 1
ATOM 583 N N . GLY A 1 83 ? 11.754 -5.141 -6.265 1.00 96.12 83 GLY A N 1
ATOM 584 C CA . GLY A 1 83 ? 12.936 -5.418 -5.443 1.00 96.12 83 GLY A CA 1
ATOM 585 C C . GLY A 1 83 ? 13.950 -4.273 -5.351 1.00 96.12 83 GLY A C 1
ATOM 586 O O . GLY A 1 83 ? 14.909 -4.390 -4.594 1.00 96.12 83 GLY A O 1
ATOM 587 N N . ASP A 1 84 ? 13.736 -3.166 -6.065 1.00 96.94 84 ASP A N 1
ATOM 588 C CA . ASP A 1 84 ? 14.584 -1.964 -6.042 1.00 96.94 84 ASP A CA 1
A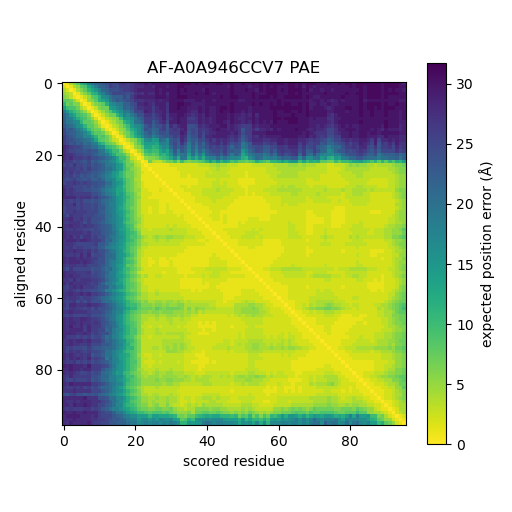TOM 589 C C . ASP A 1 84 ? 13.876 -0.714 -5.483 1.00 96.94 84 ASP A C 1
ATOM 591 O O . ASP A 1 84 ? 14.457 0.370 -5.460 1.00 96.94 84 ASP A O 1
ATOM 595 N N . GLY A 1 85 ? 12.629 -0.857 -5.027 1.00 94.69 85 GLY A N 1
ATOM 596 C CA . GLY A 1 85 ? 11.776 0.243 -4.587 1.00 94.69 85 GLY A CA 1
ATOM 597 C C . GLY A 1 85 ? 11.025 -0.034 -3.285 1.00 94.69 85 GLY A C 1
ATOM 598 O O . GLY A 1 85 ? 11.025 -1.154 -2.771 1.00 94.69 85 GLY A O 1
ATOM 599 N N . TYR A 1 86 ? 10.410 1.014 -2.737 1.00 94.75 86 TYR A N 1
ATOM 600 C CA . TYR A 1 86 ? 9.675 0.997 -1.471 1.00 94.75 86 TYR A CA 1
ATOM 601 C C . TYR A 1 86 ? 8.664 2.153 -1.403 1.00 94.75 86 TYR A C 1
ATOM 603 O O . TYR A 1 86 ? 8.734 3.099 -2.184 1.00 94.75 86 TYR A O 1
ATOM 611 N N . LEU A 1 87 ? 7.764 2.091 -0.419 1.00 95.38 87 LEU A N 1
ATOM 612 C CA . LEU A 1 87 ? 6.916 3.204 0.015 1.00 95.38 87 LEU A CA 1
ATOM 613 C C . LEU A 1 87 ? 7.229 3.521 1.481 1.00 95.38 87 LEU A C 1
ATOM 615 O O . LEU A 1 87 ? 7.424 2.601 2.277 1.00 95.38 87 LEU A O 1
ATOM 619 N N . ILE A 1 88 ? 7.275 4.804 1.844 1.00 93.88 88 ILE A N 1
ATOM 620 C CA . ILE A 1 88 ? 7.507 5.242 3.227 1.00 93.88 88 ILE A CA 1
ATOM 621 C C . ILE A 1 88 ? 6.195 5.771 3.795 1.00 93.88 88 ILE A C 1
ATOM 623 O O . ILE A 1 88 ? 5.689 6.796 3.350 1.00 93.88 88 ILE A O 1
ATOM 627 N N . SER A 1 89 ? 5.656 5.085 4.800 1.00 92.25 89 SER A N 1
ATOM 628 C CA . SER A 1 89 ? 4.510 5.597 5.549 1.00 92.25 89 SER A CA 1
ATOM 629 C C . SER A 1 89 ? 4.918 6.714 6.511 1.00 92.25 89 SER A C 1
ATOM 631 O O . SER A 1 89 ? 5.994 6.610 7.104 1.00 92.25 89 SER A O 1
ATOM 633 N N . PRO A 1 90 ? 4.044 7.697 6.789 1.00 93.50 90 PRO A N 1
ATOM 634 C CA . PRO A 1 90 ? 4.297 8.720 7.805 1.00 93.50 90 PRO A CA 1
ATOM 635 C C . PRO A 1 90 ? 4.158 8.198 9.248 1.00 93.50 90 PRO A C 1
ATOM 637 O O . PRO A 1 90 ? 4.296 8.970 10.196 1.00 93.50 90 PRO A O 1
ATOM 640 N N . LEU A 1 91 ? 3.865 6.904 9.442 1.00 90.50 91 LEU A N 1
ATOM 641 C CA . LEU A 1 91 ? 3.742 6.307 10.769 1.00 90.50 91 LEU A CA 1
ATOM 642 C C . LEU A 1 91 ? 5.081 6.368 11.503 1.00 90.50 91 LEU A C 1
ATOM 644 O O . LEU A 1 91 ? 6.062 5.747 11.098 1.00 90.50 91 LEU A O 1
ATOM 648 N N . ASN A 1 92 ? 5.075 7.042 12.648 1.00 87.44 92 ASN A N 1
ATOM 649 C CA . ASN A 1 92 ? 6.124 6.908 13.642 1.00 87.44 92 ASN A CA 1
ATOM 650 C C . ASN A 1 92 ? 5.731 5.793 14.615 1.00 87.44 92 ASN A C 1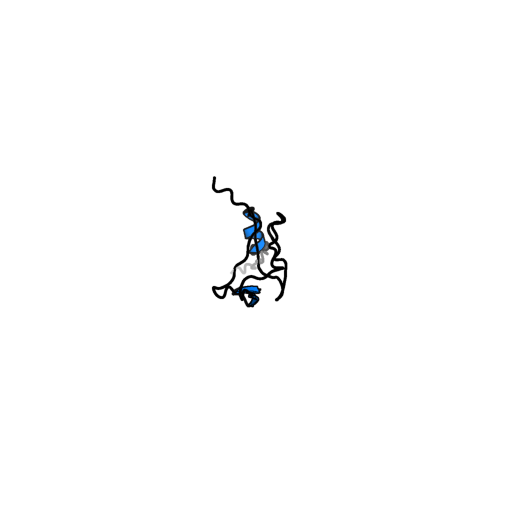
ATOM 652 O O . ASN A 1 92 ? 4.978 6.013 15.564 1.00 87.44 92 ASN A O 1
ATOM 656 N N . LEU A 1 93 ? 6.193 4.580 14.327 1.00 82.69 93 LEU A N 1
ATOM 657 C CA . LEU A 1 93 ? 6.070 3.459 15.247 1.00 82.69 93 LEU A CA 1
ATOM 658 C C . LEU A 1 93 ? 7.170 3.627 16.290 1.00 82.69 93 LEU A C 1
ATOM 660 O O . LEU A 1 93 ? 8.296 3.194 16.069 1.00 82.69 93 LEU A O 1
ATOM 664 N N . ASP A 1 94 ? 6.864 4.320 17.384 1.00 79.62 94 ASP A N 1
ATOM 665 C CA . ASP A 1 94 ? 7.787 4.418 18.508 1.00 79.62 94 ASP A CA 1
ATOM 666 C C . ASP A 1 94 ? 8.124 3.002 18.997 1.00 79.62 94 ASP A C 1
ATOM 668 O O . ASP A 1 94 ? 7.252 2.260 19.453 1.00 79.62 94 ASP A O 1
ATOM 672 N N . THR A 1 95 ? 9.382 2.602 18.820 1.00 69.75 95 THR A N 1
ATOM 673 C CA . THR A 1 95 ? 9.885 1.294 19.247 1.00 69.75 95 THR A CA 1
ATOM 674 C C . THR A 1 95 ? 10.617 1.361 20.588 1.00 69.75 95 THR A C 1
ATOM 676 O O . THR A 1 95 ? 11.304 0.394 20.924 1.00 69.75 95 THR A O 1
ATOM 679 N N . SER A 1 96 ? 10.586 2.509 21.278 1.00 70.62 96 SER A N 1
ATOM 680 C CA . SER A 1 96 ? 11.328 2.734 22.526 1.00 70.62 96 SER A CA 1
ATOM 681 C C . SER A 1 96 ? 10.675 2.135 23.769 1.00 70.62 96 SER A C 1
ATOM 683 O O . SER A 1 96 ? 9.435 1.964 23.804 1.00 70.62 96 SER A O 1
#

pLDDT: mean 83.92, std 19.04, range [40.12, 97.81]

Radius of gyration: 25.34 Å; Cα contacts (8 Å, |Δi|>4): 123; chains: 1; bounding box: 81×53×35 Å